Protein AF-A0A6J1WGM7-F1 (afdb_monomer)

Sequence (72 aa):
LGGDLKGDWGQTGGALLVGKGGNLLHHFVQHGPGDHLPNLEILKHFGLENEYKPETMANQSRQDVQCTTEAS

Solvent-accessible surface area (backbone atoms only — not comparable to full-atom values): 5098 Å² total; per-residue (Å²): 139,84,80,79,62,85,78,62,83,74,76,64,54,66,49,77,41,68,44,89,92,74,42,79,72,46,81,46,75,32,86,50,96,86,52,72,84,53,68,64,61,57,26,52,80,71,74,41,54,90,73,67,46,74,91,81,40,90,80,55,76,73,82,80,75,74,80,77,85,80,78,130

Structure (mmCIF, N/CA/C/O backbone):
data_AF-A0A6J1WGM7-F1
#
_entry.id   AF-A0A6J1WGM7-F1
#
loop_
_atom_site.group_PDB
_atom_site.id
_atom_site.type_symbol
_atom_site.label_atom_id
_atom_site.label_alt_id
_atom_site.label_comp_id
_atom_site.label_asym_id
_atom_site.label_entity_id
_atom_site.label_seq_id
_atom_site.pdbx_PDB_ins_code
_atom_site.Cartn_x
_atom_site.Cartn_y
_atom_site.Cartn_z
_atom_site.occupancy
_atom_site.B_iso_or_equiv
_atom_site.auth_seq_id
_atom_site.auth_comp_id
_atom_site.auth_asym_id
_atom_site.auth_atom_id
_atom_site.pdbx_PDB_model_num
ATOM 1 N N . LEU A 1 1 ? 33.778 9.043 0.210 1.00 44.62 1 LEU A N 1
ATOM 2 C CA . LEU A 1 1 ? 32.606 8.143 0.206 1.00 44.62 1 LEU A CA 1
ATOM 3 C C . LEU A 1 1 ? 31.849 8.347 -1.102 1.00 44.62 1 LEU A C 1
ATOM 5 O O . LEU A 1 1 ? 31.134 9.330 -1.226 1.00 44.62 1 LEU A O 1
ATOM 9 N N . GLY A 1 2 ? 32.079 7.497 -2.101 1.00 50.81 2 GLY A N 1
ATOM 10 C CA . GLY A 1 2 ? 31.290 7.480 -3.333 1.00 50.81 2 GLY A CA 1
ATOM 11 C C . GLY A 1 2 ? 30.320 6.314 -3.248 1.00 50.81 2 GLY A C 1
ATOM 12 O O . GLY A 1 2 ? 30.732 5.181 -3.470 1.00 50.81 2 GLY A O 1
ATOM 13 N N . GLY A 1 3 ? 29.082 6.578 -2.832 1.00 57.06 3 GLY A N 1
ATOM 14 C CA . GLY A 1 3 ? 28.020 5.576 -2.867 1.00 57.06 3 GLY A CA 1
ATOM 15 C C . GLY A 1 3 ? 27.655 5.294 -4.319 1.00 57.06 3 GLY A C 1
ATOM 16 O O . GLY A 1 3 ? 27.316 6.217 -5.060 1.00 57.06 3 GLY A O 1
ATOM 17 N N . ASP A 1 4 ? 27.768 4.038 -4.735 1.00 54.16 4 ASP A N 1
ATOM 18 C CA . ASP A 1 4 ? 27.417 3.603 -6.082 1.00 54.16 4 ASP A CA 1
ATOM 19 C C . ASP A 1 4 ? 25.886 3.522 -6.219 1.00 54.16 4 ASP A C 1
ATOM 21 O O . ASP A 1 4 ? 25.277 2.464 -6.102 1.00 54.16 4 ASP A O 1
ATOM 25 N N . LEU A 1 5 ? 25.243 4.674 -6.433 1.00 57.25 5 LEU A N 1
ATOM 26 C CA . LEU A 1 5 ? 23.796 4.783 -6.679 1.00 57.25 5 LEU A CA 1
ATOM 27 C C . LEU A 1 5 ? 23.396 4.298 -8.085 1.00 57.25 5 LEU A C 1
ATOM 29 O O . LEU A 1 5 ? 22.224 4.358 -8.457 1.00 57.25 5 LEU A O 1
ATOM 33 N N . LYS A 1 6 ? 24.348 3.820 -8.901 1.00 53.19 6 LYS A N 1
ATOM 34 C CA . LYS A 1 6 ? 24.062 3.329 -10.259 1.00 53.19 6 LYS A CA 1
ATOM 35 C C . LYS A 1 6 ? 23.259 2.025 -10.280 1.00 53.19 6 LYS A C 1
ATOM 37 O O . LYS A 1 6 ? 22.716 1.694 -11.329 1.00 53.19 6 LYS A O 1
ATOM 42 N N . GLY A 1 7 ? 23.156 1.316 -9.153 1.00 50.09 7 GLY A N 1
ATOM 43 C CA . GLY A 1 7 ? 22.319 0.120 -8.999 1.00 50.09 7 GLY A CA 1
ATOM 44 C C . GLY A 1 7 ? 20.903 0.374 -8.463 1.00 50.09 7 GLY A C 1
ATOM 45 O O . GLY A 1 7 ? 20.076 -0.528 -8.526 1.00 50.09 7 GLY A O 1
ATOM 46 N N . ASP A 1 8 ? 20.608 1.580 -7.967 1.00 55.66 8 ASP A N 1
ATOM 47 C CA . ASP A 1 8 ? 19.360 1.894 -7.243 1.00 55.66 8 ASP A CA 1
ATOM 48 C C . ASP A 1 8 ? 18.268 2.510 -8.144 1.00 55.66 8 ASP A C 1
ATOM 50 O O . ASP A 1 8 ? 17.153 2.800 -7.729 1.00 55.66 8 ASP A O 1
ATOM 54 N N . TRP A 1 9 ? 18.568 2.698 -9.431 1.00 50.84 9 TRP A N 1
ATOM 55 C CA . TRP A 1 9 ? 17.700 3.406 -10.381 1.00 50.84 9 TRP A CA 1
ATOM 56 C C . TRP A 1 9 ? 16.403 2.671 -10.761 1.00 50.84 9 TRP A C 1
ATOM 58 O O . TRP A 1 9 ? 15.550 3.249 -11.431 1.00 50.84 9 TRP A O 1
ATOM 68 N N . GLY A 1 10 ? 16.268 1.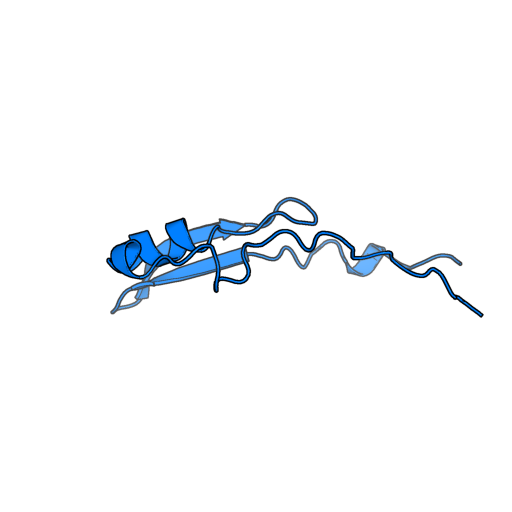392 -10.399 1.00 53.22 10 GLY A N 1
ATOM 69 C CA . GLY A 1 10 ? 15.204 0.521 -10.910 1.00 53.22 10 GLY A CA 1
ATOM 70 C C . GLY A 1 10 ? 14.176 0.054 -9.886 1.00 53.22 10 GLY A C 1
ATOM 71 O O . GLY A 1 10 ? 13.113 -0.414 -10.291 1.00 53.22 10 GLY A O 1
ATOM 72 N N . GLN A 1 11 ? 14.453 0.157 -8.583 1.00 59.12 11 GLN A N 1
ATOM 73 C CA . GLN A 1 11 ? 13.519 -0.310 -7.558 1.00 59.12 11 GLN A CA 1
ATOM 74 C C . GLN A 1 11 ? 12.587 0.835 -7.153 1.00 59.12 11 GLN A C 1
ATOM 76 O O . GLN A 1 11 ? 12.660 1.386 -6.060 1.00 59.12 11 GLN A O 1
ATOM 81 N N . THR A 1 12 ? 11.703 1.220 -8.074 1.00 68.56 12 THR A N 1
ATOM 82 C CA . THR A 1 12 ? 10.576 2.085 -7.721 1.00 68.56 12 THR A CA 1
ATOM 83 C C . THR A 1 12 ? 9.618 1.275 -6.854 1.00 68.56 12 THR A C 1
ATOM 85 O O . THR A 1 12 ? 9.129 0.219 -7.261 1.00 68.56 12 THR A O 1
ATOM 88 N N . GLY A 1 13 ? 9.398 1.736 -5.622 1.00 76.94 13 GLY A N 1
ATOM 89 C CA . GLY A 1 13 ? 8.355 1.195 -4.759 1.00 76.94 13 GLY A CA 1
ATOM 90 C C . GLY A 1 13 ? 6.968 1.398 -5.375 1.00 76.94 13 GLY A C 1
ATOM 91 O O . GLY A 1 13 ? 6.797 2.072 -6.392 1.00 76.94 13 GLY A O 1
ATOM 92 N N . GLY A 1 14 ? 5.943 0.812 -4.772 1.00 86.94 14 GLY A N 1
ATOM 93 C CA . GLY A 1 14 ? 4.584 0.954 -5.276 1.00 86.94 14 GLY A CA 1
ATOM 94 C C . GLY A 1 14 ? 3.597 0.045 -4.566 1.00 86.94 14 GLY A C 1
ATOM 95 O O . GLY A 1 14 ? 3.961 -0.717 -3.668 1.00 86.94 14 GLY A O 1
ATOM 96 N N . ALA A 1 15 ? 2.340 0.120 -4.988 1.00 89.44 15 ALA A N 1
ATOM 97 C CA . ALA A 1 15 ? 1.274 -0.735 -4.493 1.00 89.44 15 ALA A CA 1
ATOM 98 C C . ALA A 1 15 ? 0.403 -1.227 -5.652 1.00 89.44 15 ALA A C 1
ATOM 100 O O . ALA A 1 15 ? 0.007 -0.459 -6.529 1.00 89.44 15 ALA A O 1
ATOM 101 N N . LEU A 1 16 ? 0.081 -2.520 -5.632 1.00 92.38 16 LEU A N 1
ATOM 102 C CA . LEU A 1 16 ? -0.833 -3.151 -6.576 1.00 92.38 16 LEU A CA 1
ATOM 103 C C . LEU A 1 16 ? -1.981 -3.784 -5.793 1.00 92.38 16 LEU A C 1
ATOM 105 O O . LEU A 1 16 ? -1.772 -4.730 -5.033 1.00 92.38 16 LEU A O 1
ATOM 109 N N . LEU A 1 17 ? -3.192 -3.260 -5.964 1.00 92.12 17 LEU A N 1
ATOM 110 C CA . LEU A 1 17 ? -4.386 -3.791 -5.316 1.00 92.12 17 LEU A CA 1
ATOM 111 C C . LEU A 1 17 ? -5.117 -4.668 -6.323 1.00 92.12 17 LEU A C 1
ATOM 113 O O . LEU A 1 17 ? -5.512 -4.205 -7.394 1.00 92.12 17 LEU A O 1
ATOM 117 N N . VAL A 1 18 ? -5.302 -5.936 -5.972 1.00 93.50 18 VAL A N 1
ATOM 118 C CA . VAL A 1 18 ? -5.898 -6.940 -6.854 1.00 93.50 18 VAL A CA 1
ATOM 119 C C . VAL A 1 18 ? -7.120 -7.540 -6.177 1.00 93.50 18 VAL A C 1
ATOM 121 O O . VAL A 1 18 ? -7.063 -8.021 -5.046 1.00 93.50 18 VAL A O 1
ATOM 124 N N . GLY A 1 19 ? -8.242 -7.495 -6.882 1.00 89.12 19 GLY A N 1
ATOM 125 C CA . GLY A 1 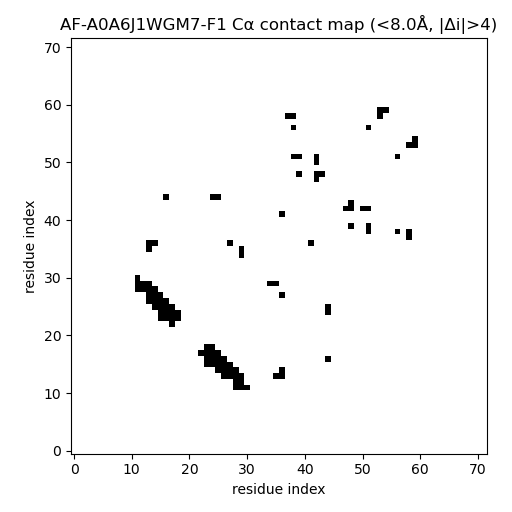19 ? -9.499 -8.088 -6.472 1.00 89.12 19 GLY A CA 1
ATOM 126 C C . GLY A 1 19 ? -9.558 -9.579 -6.783 1.00 89.12 19 GLY A C 1
ATOM 127 O O . GLY A 1 19 ? -8.722 -10.154 -7.489 1.00 89.12 19 GLY A O 1
ATOM 128 N N . LYS A 1 20 ? -10.608 -10.227 -6.277 1.00 90.44 20 LYS A N 1
ATOM 129 C CA . LYS A 1 20 ? -10.859 -11.644 -6.545 1.00 90.44 20 LYS A CA 1
ATOM 130 C C . LYS A 1 20 ? -10.902 -11.901 -8.057 1.00 90.44 20 LYS A C 1
ATOM 132 O O . LYS A 1 20 ? -11.565 -11.178 -8.794 1.00 90.44 20 LYS A O 1
ATOM 137 N N . GLY A 1 21 ? -10.212 -12.951 -8.499 1.00 91.88 21 GLY A N 1
ATOM 138 C CA . GLY A 1 21 ? -10.130 -13.317 -9.916 1.00 91.88 21 GLY A CA 1
ATOM 139 C C . GLY A 1 21 ? -9.026 -12.604 -10.701 1.00 91.88 21 GLY A C 1
ATOM 140 O O . GLY A 1 21 ? -8.991 -12.744 -11.916 1.00 91.88 21 GLY A O 1
ATOM 141 N N . GLY A 1 22 ? -8.125 -11.871 -10.035 1.00 90.06 22 GLY A N 1
ATOM 142 C CA . GLY A 1 22 ? -6.991 -11.213 -10.697 1.00 90.06 22 GLY A CA 1
ATOM 143 C C . GLY A 1 22 ? -7.326 -9.846 -11.297 1.00 90.06 22 GLY A C 1
ATOM 144 O O . GLY A 1 22 ? -6.526 -9.294 -12.045 1.00 90.06 22 GLY A O 1
ATOM 145 N N . ASN A 1 23 ? -8.495 -9.290 -10.970 1.00 90.50 23 ASN A N 1
ATOM 146 C CA . ASN A 1 23 ? -8.906 -7.975 -11.451 1.00 90.50 23 ASN A CA 1
ATOM 147 C C . ASN A 1 23 ? -8.078 -6.884 -10.775 1.00 90.50 23 ASN A C 1
ATOM 149 O O . ASN A 1 23 ? -8.059 -6.789 -9.549 1.00 90.50 23 ASN A O 1
ATOM 153 N N . LEU A 1 24 ? -7.426 -6.037 -11.564 1.00 92.31 24 LEU A N 1
ATOM 154 C CA . LEU A 1 24 ? -6.693 -4.893 -11.040 1.00 92.31 24 LEU A CA 1
ATOM 155 C C . LEU A 1 24 ? -7.676 -3.845 -10.493 1.00 92.31 24 LEU A C 1
ATOM 157 O O . LEU A 1 24 ? -8.532 -3.362 -11.231 1.00 92.31 24 LEU A O 1
ATOM 161 N N . LEU A 1 25 ? -7.548 -3.501 -9.211 1.00 92.12 25 LEU A N 1
ATOM 162 C CA . LEU A 1 25 ? -8.365 -2.480 -8.545 1.00 92.12 25 LEU A CA 1
ATOM 163 C C . LEU A 1 25 ? -7.658 -1.126 -8.509 1.00 92.12 25 LEU A C 1
ATOM 165 O O . LEU A 1 25 ? -8.299 -0.097 -8.709 1.00 92.12 25 LEU A O 1
ATOM 169 N N . HIS A 1 26 ? -6.350 -1.127 -8.245 1.00 92.38 26 HIS A N 1
ATOM 170 C CA . HIS A 1 26 ? -5.545 0.088 -8.171 1.00 92.38 26 HIS A CA 1
ATOM 171 C C . HIS A 1 26 ? -4.065 -0.221 -8.423 1.00 92.38 26 HIS A C 1
ATOM 173 O O . HIS A 1 26 ? -3.569 -1.283 -8.039 1.00 92.38 26 HIS A O 1
ATOM 179 N N . HIS A 1 27 ? -3.364 0.720 -9.050 1.00 92.50 27 HIS A N 1
ATOM 180 C CA . HIS A 1 27 ? -1.929 0.658 -9.297 1.00 92.50 27 HIS A CA 1
ATOM 181 C C . HIS A 1 27 ? -1.304 2.002 -8.932 1.00 92.50 27 HIS A C 1
ATOM 183 O O . HIS A 1 27 ? -1.629 3.022 -9.533 1.00 92.50 27 HIS A O 1
ATOM 189 N N . PHE A 1 28 ? -0.408 1.972 -7.953 1.00 89.50 28 PHE A N 1
ATOM 190 C CA . PHE A 1 28 ? 0.339 3.121 -7.470 1.00 89.50 28 PHE A CA 1
ATOM 191 C C . PHE A 1 28 ? 1.832 2.882 -7.697 1.00 89.50 28 PHE A C 1
ATOM 193 O O . PHE A 1 28 ? 2.357 1.830 -7.321 1.00 89.50 28 PHE A O 1
ATOM 200 N N . VAL A 1 29 ? 2.505 3.866 -8.289 1.00 89.00 29 VAL A N 1
ATOM 201 C CA . VAL A 1 29 ? 3.947 3.854 -8.546 1.00 89.00 29 VAL A CA 1
ATOM 202 C C . VAL A 1 29 ? 4.574 4.960 -7.715 1.00 89.00 29 VAL A C 1
ATOM 204 O O . VAL A 1 29 ? 4.178 6.115 -7.835 1.00 89.00 29 VAL A O 1
ATOM 207 N N . GLN A 1 30 ? 5.556 4.609 -6.892 1.00 84.25 30 GLN A N 1
ATOM 208 C CA . GLN A 1 30 ? 6.295 5.575 -6.097 1.00 84.25 30 GLN A CA 1
ATOM 209 C C . GLN A 1 30 ? 7.244 6.365 -7.004 1.00 84.25 30 GLN A C 1
ATOM 211 O O . GLN A 1 30 ? 8.165 5.791 -7.583 1.00 84.25 30 GLN A O 1
ATOM 216 N N . HIS A 1 31 ? 7.054 7.679 -7.116 1.00 81.62 31 HIS A N 1
ATOM 217 C CA . HIS A 1 31 ? 7.898 8.537 -7.960 1.00 81.62 31 HIS A CA 1
ATOM 218 C C . HIS A 1 31 ? 9.016 9.253 -7.198 1.00 81.62 31 HIS A C 1
ATOM 220 O O . HIS A 1 31 ? 10.002 9.674 -7.803 1.00 81.62 31 HIS A O 1
ATOM 226 N N . GLY A 1 32 ? 8.880 9.395 -5.879 1.00 77.81 32 GLY A N 1
ATOM 227 C CA . GLY A 1 32 ? 9.853 10.087 -5.041 1.00 77.81 32 GLY A CA 1
ATOM 228 C C . GLY A 1 32 ? 10.091 9.406 -3.692 1.00 77.81 32 GLY A C 1
ATOM 229 O O . GLY A 1 32 ? 9.282 8.593 -3.235 1.00 77.81 32 GLY A O 1
ATOM 2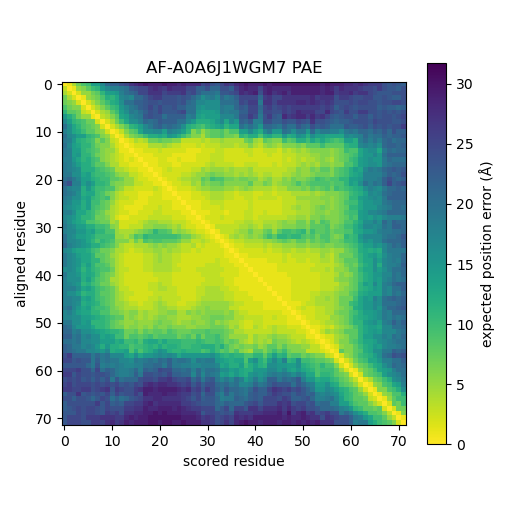30 N N . PRO A 1 33 ? 11.203 9.733 -3.015 1.00 66.62 33 PRO A N 1
ATOM 231 C CA . PRO A 1 33 ? 11.424 9.305 -1.641 1.00 66.62 33 PRO A CA 1
ATOM 232 C C . PRO A 1 33 ? 10.341 9.920 -0.738 1.00 66.62 33 PRO A C 1
ATOM 234 O O . PRO A 1 33 ? 10.229 11.138 -0.637 1.00 66.62 33 PRO A O 1
ATOM 237 N N . GLY A 1 34 ? 9.521 9.070 -0.112 1.00 73.69 34 GLY A N 1
ATOM 238 C CA . GLY A 1 34 ? 8.391 9.472 0.740 1.00 73.69 34 GLY A CA 1
ATOM 239 C C . GLY A 1 34 ? 7.019 9.433 0.060 1.00 73.69 34 GLY A C 1
ATOM 240 O O . GLY A 1 34 ? 6.000 9.548 0.744 1.00 73.69 34 GLY A O 1
ATOM 241 N N . ASP A 1 35 ? 6.981 9.223 -1.254 1.00 81.38 35 ASP A N 1
ATOM 242 C CA . ASP A 1 35 ? 5.736 8.967 -1.967 1.00 81.38 35 ASP A CA 1
ATOM 243 C C . ASP A 1 35 ? 5.192 7.581 -1.571 1.00 81.38 35 ASP A C 1
ATOM 245 O O . ASP A 1 35 ? 5.924 6.590 -1.523 1.00 81.38 35 ASP A O 1
ATOM 249 N N . HIS A 1 36 ? 3.926 7.529 -1.175 1.00 85.94 36 HIS A N 1
ATOM 250 C CA . HIS A 1 36 ? 3.269 6.318 -0.692 1.00 85.94 36 HIS A CA 1
ATOM 251 C C . HIS A 1 36 ? 1.760 6.429 -0.898 1.00 85.94 36 HIS A C 1
ATOM 253 O O . HIS A 1 36 ? 1.190 7.518 -0.840 1.00 85.94 36 HIS A O 1
ATOM 259 N N . LEU A 1 37 ? 1.102 5.286 -1.084 1.00 86.38 37 LEU A N 1
ATOM 260 C CA . LEU A 1 37 ? -0.352 5.228 -1.161 1.00 86.38 37 LEU A CA 1
ATOM 261 C C . LEU A 1 37 ? -0.952 5.464 0.242 1.00 86.38 37 LEU A C 1
ATOM 263 O O . LEU A 1 37 ? -0.631 4.701 1.159 1.00 86.38 37 LEU A O 1
ATOM 267 N N . PRO A 1 38 ? -1.818 6.474 0.451 1.00 88.75 38 PRO A N 1
ATOM 268 C CA . PRO A 1 38 ? -2.401 6.742 1.764 1.00 88.75 38 PRO A CA 1
ATOM 269 C C . PRO A 1 38 ? -3.269 5.577 2.259 1.00 88.75 38 PRO A C 1
ATOM 271 O O . PRO A 1 38 ? -4.107 5.070 1.513 1.00 88.75 38 PRO A O 1
ATOM 274 N N . ASN A 1 39 ? -3.178 5.205 3.546 1.00 87.88 39 ASN A N 1
ATOM 275 C CA . ASN A 1 39 ? -3.980 4.077 4.062 1.00 87.88 39 ASN A CA 1
ATOM 276 C C . ASN A 1 39 ? -5.494 4.266 3.875 1.00 87.88 39 ASN A C 1
ATOM 278 O O . ASN A 1 39 ? -6.209 3.290 3.677 1.00 87.88 39 ASN A O 1
ATOM 282 N N . LEU A 1 40 ? -5.997 5.505 3.908 1.00 89.44 40 LEU A N 1
ATOM 283 C CA . LEU A 1 40 ? -7.412 5.778 3.642 1.00 89.44 40 LEU A CA 1
ATOM 284 C C . LEU A 1 40 ? -7.815 5.364 2.218 1.00 89.44 40 LEU A C 1
ATOM 286 O O . LEU A 1 40 ? -8.905 4.841 2.010 1.00 89.44 40 LEU A O 1
ATOM 290 N N . GLU A 1 41 ? -6.935 5.584 1.244 1.00 89.50 41 GLU A N 1
ATOM 291 C CA . GLU A 1 41 ? -7.160 5.211 -0.152 1.00 89.50 41 GLU A CA 1
ATOM 292 C C . GLU A 1 41 ? -7.122 3.692 -0.334 1.00 89.50 41 GLU A C 1
ATOM 294 O O . GLU A 1 41 ? -7.977 3.128 -1.015 1.00 89.50 41 GLU A O 1
ATOM 299 N N . ILE A 1 42 ? -6.229 3.008 0.386 1.00 90.75 42 ILE A N 1
ATOM 300 C CA . ILE A 1 42 ? -6.217 1.542 0.454 1.00 90.75 42 ILE A CA 1
ATOM 301 C C . ILE A 1 42 ? -7.560 1.022 0.990 1.00 90.75 42 ILE A C 1
ATOM 303 O O . ILE A 1 42 ? -8.190 0.178 0.355 1.00 90.75 42 ILE A O 1
ATOM 307 N N . LEU A 1 43 ? -8.038 1.543 2.125 1.00 91.31 43 LEU A N 1
ATOM 308 C CA . LEU A 1 43 ? -9.283 1.085 2.756 1.00 91.31 43 LEU A CA 1
ATOM 309 C C . LEU A 1 43 ? -10.525 1.350 1.893 1.00 91.31 43 LEU A C 1
ATOM 311 O O . LEU A 1 43 ? -11.422 0.506 1.856 1.00 91.31 43 LEU A O 1
ATOM 315 N N . LYS A 1 44 ? -10.560 2.467 1.154 1.00 91.56 44 LYS A N 1
ATOM 316 C CA . LYS A 1 44 ? -11.612 2.784 0.168 1.00 91.56 44 LYS A CA 1
ATOM 317 C C . LYS A 1 44 ? -11.792 1.679 -0.863 1.00 91.56 44 LYS A C 1
ATOM 319 O O . LYS A 1 44 ? -12.913 1.242 -1.110 1.00 91.56 44 LYS A O 1
ATOM 324 N N . HIS A 1 45 ? -10.693 1.166 -1.410 1.00 90.56 45 HIS A N 1
ATOM 325 C CA . HIS A 1 45 ? -10.742 0.096 -2.408 1.00 90.56 45 HIS A CA 1
ATOM 326 C C . HIS A 1 45 ? -11.274 -1.240 -1.862 1.00 90.56 45 HIS A C 1
ATOM 328 O O . HIS A 1 45 ? -11.717 -2.076 -2.650 1.00 90.56 45 HIS A O 1
ATOM 334 N N . PHE A 1 46 ? -11.287 -1.427 -0.538 1.00 89.25 46 PHE A N 1
ATOM 335 C CA . PHE A 1 46 ? -11.823 -2.619 0.126 1.00 89.25 46 PHE A CA 1
ATOM 336 C C . PHE A 1 46 ? -13.157 -2.384 0.855 1.00 89.25 46 PHE A C 1
ATOM 338 O O . PHE A 1 46 ? -13.692 -3.323 1.441 1.00 89.25 46 PHE A O 1
ATOM 345 N N . GLY A 1 47 ? -13.716 -1.167 0.821 1.00 90.19 47 GLY A N 1
ATOM 346 C CA . GLY A 1 47 ? -14.949 -0.826 1.542 1.00 90.19 47 GLY A CA 1
ATOM 347 C C . GLY A 1 47 ? -14.788 -0.753 3.067 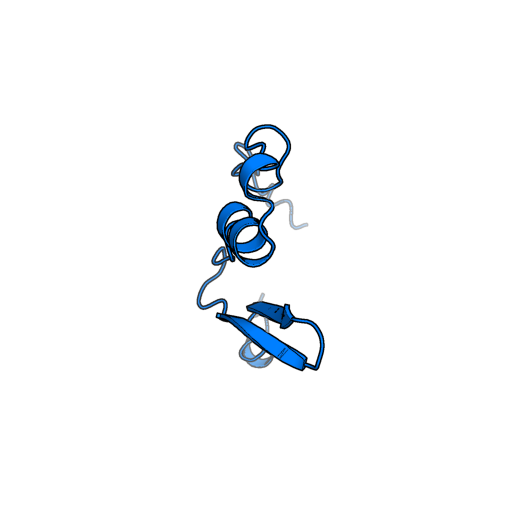1.00 90.19 47 GLY A C 1
ATOM 348 O O . GLY A 1 47 ? -15.761 -0.928 3.797 1.00 90.19 47 GLY A O 1
ATOM 349 N N . LEU A 1 48 ? -13.568 -0.502 3.553 1.00 91.56 48 LEU A N 1
ATOM 350 C CA . LEU A 1 48 ? -13.201 -0.487 4.976 1.00 91.56 48 LEU A CA 1
ATOM 351 C C . LEU A 1 48 ? -12.949 0.933 5.511 1.00 91.56 48 LEU A C 1
ATOM 353 O O . LEU A 1 48 ? -12.249 1.123 6.502 1.00 91.56 48 LEU A O 1
ATOM 357 N N . GLU A 1 49 ? -13.502 1.958 4.861 1.00 89.31 49 GLU A N 1
ATOM 358 C CA . GLU A 1 49 ? -13.271 3.374 5.204 1.00 89.31 49 GLU A CA 1
ATOM 359 C C . GLU A 1 49 ? -13.610 3.703 6.663 1.00 89.31 49 GLU A C 1
ATOM 361 O O . GLU A 1 49 ? -12.942 4.513 7.300 1.00 89.31 49 GLU A O 1
ATOM 366 N N . ASN A 1 50 ? -14.617 3.019 7.208 1.00 90.62 50 ASN A N 1
ATOM 367 C CA . ASN A 1 50 ? -15.080 3.187 8.584 1.00 90.62 50 ASN A CA 1
ATOM 368 C C . ASN A 1 50 ? -14.059 2.703 9.631 1.00 90.62 50 ASN A C 1
ATOM 370 O O . ASN A 1 50 ? -14.182 3.039 10.806 1.00 90.62 50 ASN A O 1
ATOM 374 N N . GLU A 1 51 ? -13.062 1.913 9.225 1.00 88.50 51 GLU A N 1
ATOM 375 C CA . GLU A 1 51 ? -11.981 1.433 10.093 1.00 88.50 51 GLU A CA 1
ATOM 376 C C . GLU A 1 51 ? -10.767 2.372 10.095 1.00 88.50 51 GLU A C 1
ATOM 378 O O . GLU A 1 51 ? -9.774 2.113 10.783 1.00 88.50 51 GLU A O 1
ATOM 383 N N . TYR A 1 52 ? -10.825 3.475 9.344 1.00 88.06 52 TYR A N 1
ATOM 384 C CA . TYR A 1 52 ? -9.732 4.431 9.287 1.00 88.06 52 TYR A CA 1
ATOM 385 C C . TYR A 1 52 ? -9.561 5.164 10.626 1.00 88.06 52 TYR A C 1
ATOM 387 O O . TYR A 1 52 ? -10.379 5.999 11.007 1.00 88.06 52 TYR A O 1
ATOM 395 N N . LYS A 1 53 ? -8.460 4.861 11.323 1.00 86.56 53 LYS A N 1
ATOM 396 C CA . LYS A 1 53 ? -8.086 5.449 12.618 1.00 86.56 53 LYS A CA 1
ATOM 397 C C . LYS A 1 53 ? -6.753 6.195 12.508 1.00 86.56 53 LYS A C 1
ATOM 399 O O . LYS A 1 53 ? -5.700 5.566 12.642 1.00 86.56 53 LYS A O 1
ATOM 404 N N . PRO A 1 54 ? -6.745 7.506 12.219 1.00 81.06 54 PRO A N 1
ATOM 405 C CA . PRO A 1 54 ? -5.507 8.257 11.982 1.00 81.06 54 PRO A CA 1
ATOM 406 C C . PRO A 1 54 ? -4.530 8.224 13.171 1.00 81.06 54 PRO A C 1
ATOM 408 O O . PRO A 1 54 ? -3.323 8.355 12.983 1.00 81.06 54 PRO A O 1
ATOM 411 N N . GLU A 1 55 ? -5.033 8.018 14.385 1.00 78.31 55 GLU A N 1
ATOM 412 C CA . GLU A 1 55 ? -4.262 7.950 15.624 1.00 78.31 55 GLU A CA 1
ATOM 413 C C . GLU A 1 55 ? -3.494 6.633 15.828 1.00 78.31 55 GLU A C 1
ATOM 415 O O . GLU A 1 55 ? -2.479 6.632 16.521 1.00 78.31 55 GLU A O 1
ATOM 420 N N . THR A 1 56 ? -3.939 5.527 15.220 1.00 76.19 56 THR A N 1
ATOM 421 C CA . THR A 1 56 ? -3.279 4.208 15.328 1.00 76.19 56 THR A CA 1
ATOM 422 C C . THR A 1 56 ? -2.617 3.747 14.031 1.00 76.19 56 THR A C 1
ATOM 424 O O . THR A 1 56 ? -1.914 2.739 14.022 1.00 76.19 56 THR A O 1
ATOM 427 N N . MET A 1 57 ? -2.878 4.429 12.916 1.00 76.12 57 MET A N 1
ATOM 428 C CA . MET A 1 57 ? -2.345 4.068 11.605 1.00 76.12 57 MET A CA 1
ATOM 429 C C . MET A 1 57 ? -0.934 4.641 11.413 1.00 76.12 57 MET A C 1
ATOM 431 O O . MET A 1 57 ? -0.636 5.756 11.832 1.00 76.12 57 MET A O 1
ATOM 435 N N . ALA A 1 58 ? -0.086 3.916 10.679 1.00 66.56 58 ALA A N 1
ATOM 436 C CA . ALA A 1 58 ? 1.298 4.305 10.373 1.00 66.56 58 ALA A CA 1
ATOM 437 C C . ALA A 1 58 ? 1.446 5.583 9.506 1.00 66.56 58 ALA A C 1
ATOM 439 O O . ALA A 1 58 ? 2.559 5.950 9.147 1.00 66.56 58 ALA A O 1
ATOM 440 N N . ASN A 1 59 ? 0.340 6.268 9.190 1.00 64.25 59 ASN A N 1
ATOM 441 C CA . ASN A 1 59 ? 0.293 7.528 8.440 1.00 64.25 59 ASN A CA 1
ATOM 442 C C . ASN A 1 59 ? 0.804 8.732 9.241 1.00 64.25 59 ASN A C 1
ATOM 444 O O . ASN A 1 59 ? 0.936 9.825 8.689 1.00 64.25 59 ASN A O 1
ATOM 448 N N . GLN A 1 60 ? 1.031 8.578 10.549 1.00 59.66 60 GLN A N 1
ATOM 449 C CA . GLN A 1 60 ? 1.624 9.641 11.345 1.00 59.66 60 GLN A CA 1
ATOM 450 C C . GLN A 1 60 ? 3.043 9.899 10.844 1.00 59.66 60 GLN A C 1
ATOM 452 O O . GLN A 1 60 ? 3.933 9.059 10.979 1.00 59.66 60 GLN A O 1
ATOM 457 N N . SER A 1 61 ? 3.253 11.089 10.273 1.00 57.53 61 SER A N 1
ATOM 458 C CA . SER A 1 61 ? 4.590 11.648 10.101 1.00 57.53 61 SER A CA 1
ATOM 459 C C . SER A 1 61 ? 5.310 11.495 11.432 1.00 57.53 61 SER A C 1
ATOM 461 O O . SER A 1 61 ? 4.841 12.031 12.436 1.00 57.53 61 SER A O 1
ATOM 463 N N . ARG A 1 62 ? 6.428 10.762 11.446 1.00 58.44 62 ARG A N 1
ATOM 464 C CA . ARG A 1 62 ? 7.303 10.700 12.615 1.00 58.44 62 ARG A CA 1
ATOM 465 C C . ARG A 1 62 ? 7.825 12.113 12.855 1.00 58.44 62 ARG A C 1
ATOM 467 O O . ARG A 1 62 ? 8.781 12.548 12.218 1.00 58.44 62 ARG A O 1
ATOM 474 N N . GLN A 1 63 ? 7.144 12.856 13.715 1.00 54.94 63 GLN A N 1
ATOM 475 C CA . GLN A 1 63 ? 7.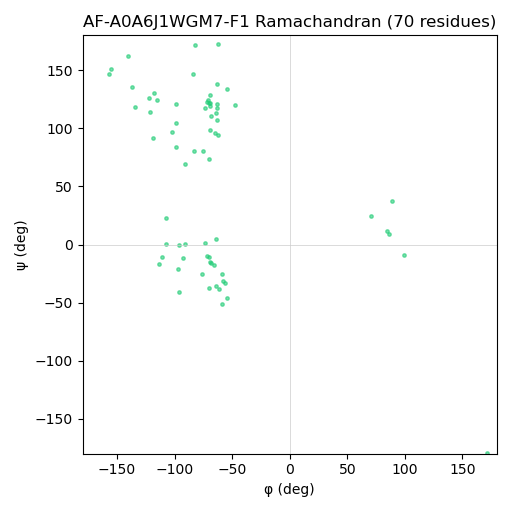721 14.032 14.340 1.00 54.94 63 GLN A CA 1
ATOM 476 C C . GLN A 1 63 ? 8.880 13.466 15.171 1.00 54.94 63 GLN A C 1
ATOM 478 O O . GLN A 1 63 ? 8.669 12.537 15.943 1.00 54.94 63 GLN A O 1
ATOM 483 N N . ASP A 1 64 ? 10.104 13.914 14.903 1.00 55.12 64 ASP A N 1
ATOM 484 C CA . ASP A 1 64 ? 11.329 13.541 15.632 1.00 55.12 64 ASP A CA 1
ATOM 485 C C . ASP A 1 64 ? 12.118 12.299 15.168 1.00 55.12 64 ASP A C 1
ATOM 487 O O . ASP A 1 64 ? 12.752 11.625 15.978 1.00 55.12 64 ASP A O 1
ATOM 491 N N . VAL A 1 65 ? 12.231 12.033 13.858 1.00 55.34 65 VAL A N 1
ATOM 492 C CA . VAL A 1 65 ? 13.423 11.293 13.379 1.00 55.34 65 VAL A CA 1
ATOM 493 C C . VAL A 1 65 ? 14.568 12.286 13.194 1.00 55.34 65 VAL A C 1
ATOM 495 O O . VAL A 1 65 ? 14.856 12.728 12.083 1.00 55.34 65 VAL A O 1
ATOM 498 N N . GLN A 1 66 ? 15.236 12.65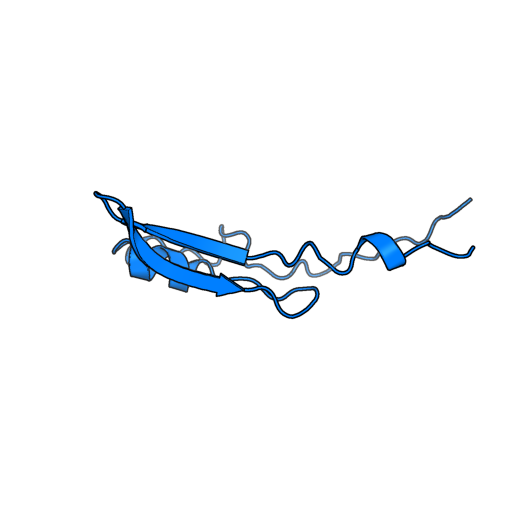0 14.292 1.00 48.66 66 GLN A N 1
ATOM 499 C CA . GLN A 1 66 ? 16.608 13.138 14.184 1.00 48.66 66 GLN A CA 1
ATOM 500 C C . GLN A 1 66 ? 17.446 11.981 13.638 1.00 48.66 66 GLN A C 1
ATOM 502 O O . GLN A 1 66 ? 17.705 11.000 14.330 1.00 48.66 66 GLN A O 1
ATOM 507 N N . CYS A 1 67 ? 17.844 12.078 12.371 1.00 54.75 67 CYS A N 1
ATOM 508 C CA . CYS A 1 67 ? 18.906 11.242 11.838 1.00 54.75 67 CYS A CA 1
ATO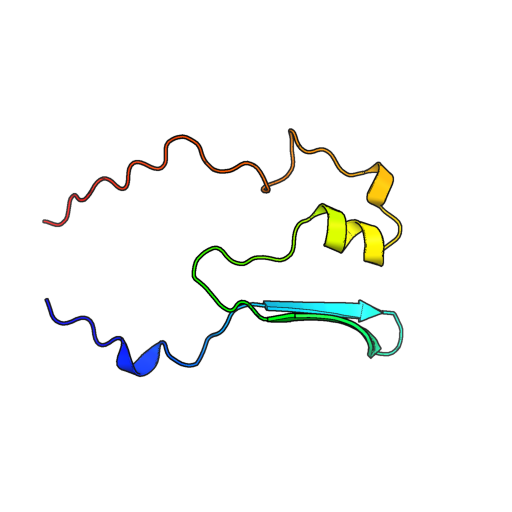M 509 C C . CYS A 1 67 ? 20.186 11.627 12.590 1.00 54.75 67 CYS A C 1
ATOM 511 O O . CYS A 1 67 ? 20.817 12.637 12.274 1.00 54.75 67 CYS A O 1
ATOM 513 N N . THR A 1 68 ? 20.532 10.891 13.646 1.00 59.59 68 THR A N 1
ATOM 514 C CA . THR A 1 68 ? 21.822 11.053 14.312 1.00 59.59 68 THR A CA 1
ATOM 515 C C . THR A 1 68 ? 22.881 10.543 13.348 1.00 59.59 68 THR A C 1
ATOM 517 O O . THR A 1 68 ? 23.085 9.337 13.206 1.00 59.59 68 THR A O 1
ATOM 520 N N . THR A 1 69 ? 23.520 11.463 12.634 1.00 56.84 69 THR A N 1
ATOM 521 C CA . THR A 1 69 ? 24.710 11.170 11.834 1.00 56.84 69 THR A CA 1
ATOM 522 C C . THR A 1 69 ? 25.878 10.892 12.782 1.00 56.84 69 THR A C 1
ATOM 524 O O . THR A 1 69 ? 26.755 11.727 12.958 1.00 56.84 69 THR A O 1
ATOM 527 N N . GLU A 1 70 ? 25.886 9.728 13.425 1.00 53.53 70 GLU A N 1
ATOM 528 C CA . GLU A 1 70 ? 27.112 9.155 13.979 1.00 53.53 70 GLU A CA 1
ATOM 529 C C . GLU A 1 70 ? 27.618 8.109 12.989 1.00 53.53 70 GLU A C 1
ATOM 531 O O . GLU A 1 70 ? 27.323 6.919 13.070 1.00 53.53 70 GLU A O 1
ATOM 536 N N . ALA A 1 71 ? 28.344 8.601 11.987 1.00 49.69 71 ALA A N 1
ATOM 537 C CA . ALA A 1 71 ? 29.256 7.789 11.206 1.00 49.69 71 ALA A CA 1
ATOM 538 C C . ALA A 1 71 ? 30.665 8.029 11.764 1.00 49.69 71 ALA A C 1
ATOM 540 O O . ALA A 1 71 ? 31.223 9.093 11.519 1.00 49.69 71 ALA A O 1
ATOM 541 N N . SER A 1 72 ? 31.143 7.023 12.507 1.00 40.97 72 SER A N 1
ATOM 542 C CA . SER A 1 72 ? 32.539 6.615 12.78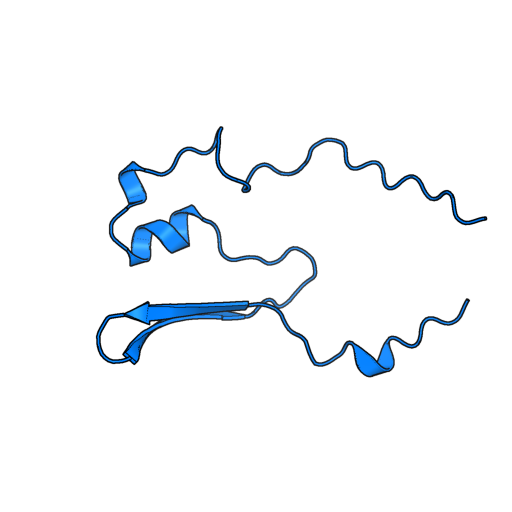0 1.00 40.97 72 SER A CA 1
ATOM 543 C C . SER A 1 72 ? 33.586 7.648 13.198 1.00 40.97 72 SER A C 1
ATOM 545 O O . SER A 1 72 ? 33.927 8.541 12.397 1.00 40.97 72 SER A O 1
#

Radius of gyration: 17.1 Å; Cα contacts (8 Å, |Δi|>4): 53; chai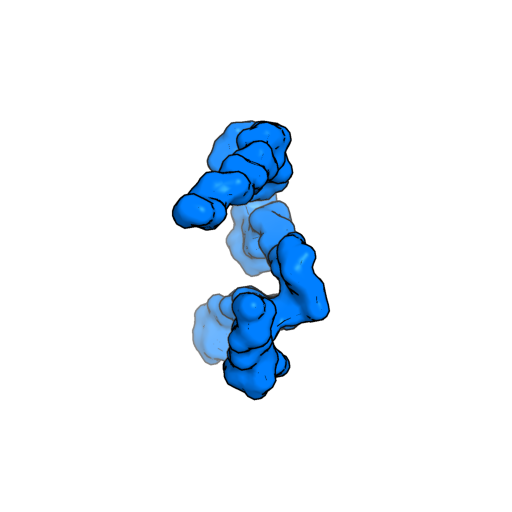ns: 1; bounding box: 48×27×27 Å

Secondary structure (DSSP, 8-state):
----GGGSTT---EEEEE-TTS-EEEEEE--STT----HHHHHHHHT-GGG--TTTSTTS--TT--------

Nearest PDB structures (foldseek):
  1uhe-assembly1_A  TM=4.969E-01  e=1.803E+00  Helicobacter pylori
  1qxx-assembly1_A-2  TM=3.585E-01  e=9.737E+00  Escherichia coli

Foldseek 3Di:
DDDPCVVVPPPFDWDWDADPPRHTQDTGTHPDDVDDDDVCNVCVSVVNNVVDDVVPDPPDDPPDPPPPPPDD

pLDDT: mean 75.07, std 16.5, range [40.97, 93.5]

Mean predicted aligned error: 11.92 Å